Protein AF-A0A0D2XZH4-F1 (afdb_monomer_lite)

InterPro domains:
  IPR006722 Trafficking protein particle complex subunit 2 [PF04628] (7-79)
  IPR006722 Trafficking protein particle complex subunit 2 [PTHR12403] (1-77)
  IPR011012 Longin-like domain superfamily [SSF64356] (2-79)

Foldseek 3Di:
DKKWKFWAWLVRHTPDIDMWDDCVPPNPRHHPDDPVVVVVVSVVSSVCVVQVVVVVVVDPDQWPQFSDDDPNKTKTKGKDFPDDDDDDDDDDDDPDRITIMIMITDDD

pLDDT: mean 73.1, std 14.01, range [39.59, 88.06]

Structure (mmCIF, N/CA/C/O backbone):
data_AF-A0A0D2XZH4-F1
#
_entry.id   AF-A0A0D2XZH4-F1
#
loop_
_atom_site.group_PDB
_atom_site.id
_atom_site.type_symbol
_atom_site.label_atom_id
_atom_site.label_alt_id
_atom_site.label_comp_id
_atom_site.label_asym_id
_atom_site.label_entity_id
_atom_site.label_seq_id
_atom_site.pdbx_PDB_ins_code
_atom_site.Cartn_x
_atom_site.Cartn_y
_atom_site.Cartn_z
_atom_site.occupancy
_atom_site.B_iso_or_equiv
_atom_site.auth_seq_id
_atom_site.auth_comp_id
_atom_site.auth_asym_id
_atom_site.auth_atom_id
_atom_site.pdbx_PDB_model_num
ATOM 1 N N . MET A 1 1 ? 3.668 5.471 -15.231 1.00 74.00 1 MET A N 1
ATOM 2 C CA . MET A 1 1 ? 3.853 5.506 -13.776 1.00 74.00 1 MET A CA 1
ATOM 3 C C . MET A 1 1 ? 3.421 4.155 -13.263 1.00 74.00 1 MET A C 1
ATOM 5 O O . MET A 1 1 ? 2.417 3.664 -13.760 1.00 74.00 1 MET A O 1
ATOM 9 N N . SER A 1 2 ? 4.156 3.564 -12.331 1.00 78.88 2 SER A N 1
ATOM 10 C CA . SER A 1 2 ? 3.800 2.274 -11.730 1.00 78.88 2 SER A CA 1
ATOM 11 C C . SER A 1 2 ? 3.170 2.501 -10.360 1.00 78.88 2 SER A C 1
ATOM 13 O O . SER A 1 2 ? 3.546 3.439 -9.662 1.00 78.88 2 SER A O 1
ATOM 15 N N . TYR A 1 3 ? 2.216 1.654 -10.000 1.00 82.19 3 TYR A N 1
ATOM 16 C CA . TYR A 1 3 ? 1.461 1.696 -8.758 1.00 82.19 3 TYR A CA 1
ATOM 17 C C . TYR A 1 3 ? 1.534 0.323 -8.113 1.00 82.19 3 TYR A C 1
ATOM 19 O O . TYR A 1 3 ? 1.415 -0.700 -8.788 1.00 82.19 3 TYR A O 1
ATOM 27 N N . TYR A 1 4 ? 1.719 0.333 -6.799 1.00 85.81 4 TYR A N 1
ATOM 28 C CA . TYR A 1 4 ? 1.633 -0.843 -5.954 1.00 85.81 4 TYR A CA 1
ATOM 29 C C . TYR A 1 4 ? 0.373 -0.739 -5.101 1.00 85.81 4 TYR A C 1
ATOM 31 O O . TYR A 1 4 ? 0.146 0.285 -4.448 1.00 85.81 4 TYR A O 1
ATOM 39 N N . PHE A 1 5 ? -0.458 -1.770 -5.147 1.00 86.56 5 PHE A N 1
ATOM 40 C CA . PHE A 1 5 ? -1.690 -1.866 -4.383 1.00 86.56 5 PHE A CA 1
ATOM 41 C C . PHE A 1 5 ? -1.655 -3.128 -3.545 1.00 86.56 5 PHE A C 1
ATOM 43 O O . PHE A 1 5 ? -1.494 -4.220 -4.086 1.00 86.56 5 PHE A O 1
ATOM 50 N N . ALA A 1 6 ? -1.841 -2.972 -2.239 1.00 87.69 6 ALA A N 1
ATOM 51 C CA . ALA A 1 6 ? -1.913 -4.092 -1.324 1.00 87.69 6 ALA A CA 1
ATOM 52 C C . ALA A 1 6 ? -3.121 -3.962 -0.394 1.00 87.69 6 ALA A C 1
ATOM 54 O O . ALA A 1 6 ? -3.408 -2.891 0.149 1.00 87.69 6 ALA A O 1
ATOM 55 N N . ILE A 1 7 ? -3.823 -5.075 -0.199 1.00 87.50 7 ILE A N 1
ATOM 56 C CA . ILE A 1 7 ? -4.824 -5.230 0.852 1.00 87.50 7 ILE A CA 1
ATOM 57 C C . ILE A 1 7 ? -4.156 -6.024 1.956 1.00 87.50 7 ILE A C 1
ATOM 59 O O . ILE A 1 7 ? -3.819 -7.190 1.765 1.00 87.50 7 ILE A O 1
ATOM 63 N N . VAL A 1 8 ? -3.989 -5.394 3.107 1.00 86.31 8 VAL A N 1
ATOM 64 C CA . VAL A 1 8 ? -3.428 -6.018 4.293 1.00 86.31 8 VAL A CA 1
ATOM 65 C C . VAL A 1 8 ? -4.567 -6.399 5.221 1.00 86.31 8 VAL A C 1
ATOM 67 O O . VAL A 1 8 ? -5.493 -5.629 5.503 1.00 86.31 8 VAL A O 1
ATOM 70 N N . GLY A 1 9 ? -4.521 -7.660 5.624 1.00 81.06 9 GLY A N 1
ATOM 71 C CA . GLY A 1 9 ? -5.413 -8.233 6.595 1.00 81.06 9 GLY A CA 1
ATOM 72 C C . GLY A 1 9 ? -5.092 -7.742 7.994 1.00 81.06 9 GLY A C 1
ATOM 73 O O . GLY A 1 9 ? -4.358 -6.797 8.238 1.00 81.06 9 GLY A O 1
ATOM 74 N N . THR A 1 10 ? -5.700 -8.420 8.942 1.00 77.19 10 THR A N 1
ATOM 75 C CA . THR A 1 10 ? -5.801 -7.936 10.321 1.00 77.19 10 THR A CA 1
ATOM 76 C C . THR A 1 10 ? -4.739 -8.529 11.241 1.00 77.19 10 THR A C 1
ATOM 78 O O . THR A 1 10 ? -4.788 -8.357 12.453 1.00 77.19 10 THR A O 1
ATOM 81 N N . GLN A 1 11 ? -3.860 -9.334 10.654 1.00 81.25 11 GLN A N 1
ATOM 82 C CA . GLN A 1 11 ? -2.688 -9.942 11.273 1.00 81.25 11 GLN A CA 1
ATOM 83 C C . GLN A 1 11 ? -1.438 -9.498 10.508 1.00 81.25 11 GLN A C 1
ATOM 85 O O . GLN A 1 11 ? -0.514 -10.288 10.342 1.00 81.25 11 GLN A O 1
ATOM 90 N N . ASP A 1 12 ? -1.492 -8.296 9.927 1.00 77.81 12 ASP A N 1
ATOM 91 C CA . ASP A 1 12 ? -0.427 -7.704 9.111 1.00 77.81 12 ASP A CA 1
ATOM 92 C C . ASP A 1 12 ? 0.011 -8.586 7.937 1.00 77.81 12 ASP A C 1
ATOM 94 O O . ASP A 1 12 ? 1.135 -8.523 7.443 1.00 77.81 12 ASP A O 1
ATOM 98 N N . ASN A 1 13 ? -0.912 -9.426 7.466 1.00 82.31 13 ASN A N 1
ATOM 99 C CA . ASN A 1 13 ? -0.690 -10.364 6.384 1.00 82.31 13 ASN A CA 1
ATOM 100 C C . ASN A 1 13 ? -1.265 -9.806 5.071 1.00 82.31 13 ASN A C 1
ATOM 102 O O . ASN A 1 13 ? -2.440 -9.426 5.040 1.00 82.31 13 ASN A O 1
ATOM 106 N N . PRO A 1 14 ? -0.499 -9.770 3.968 1.00 84.25 14 PRO A N 1
ATOM 107 C CA . PRO A 1 14 ? -1.033 -9.352 2.678 1.00 84.25 14 PRO A CA 1
ATOM 108 C C . PRO A 1 14 ? -2.095 -10.359 2.212 1.00 84.25 14 PRO A C 1
ATOM 110 O O . PRO A 1 14 ? -1.830 -11.550 2.060 1.00 84.25 14 PRO A O 1
ATOM 113 N N . LEU A 1 15 ? -3.324 -9.884 2.018 1.00 86.31 15 LEU A N 1
ATOM 114 C CA . LEU A 1 15 ? -4.445 -10.650 1.463 1.00 86.31 15 LEU A CA 1
ATOM 115 C C . LEU A 1 15 ? -4.489 -10.556 -0.063 1.00 86.31 15 LEU A C 1
ATOM 117 O O . LEU A 1 15 ? -4.988 -11.460 -0.729 1.00 86.31 15 LEU A O 1
ATOM 121 N N . PHE A 1 16 ? -4.011 -9.440 -0.610 1.00 88.06 16 PHE A N 1
ATOM 122 C CA . PHE A 1 16 ? -3.970 -9.187 -2.041 1.00 88.06 16 PHE A CA 1
ATOM 123 C C . PHE A 1 16 ? -2.853 -8.204 -2.358 1.00 88.06 16 PHE A C 1
ATOM 125 O O . PHE A 1 16 ? -2.697 -7.212 -1.651 1.00 88.06 16 PHE A O 1
ATOM 132 N N . GLU A 1 17 ? -2.126 -8.451 -3.440 1.00 87.75 17 GLU A N 1
ATOM 133 C CA . GLU A 1 17 ? -1.077 -7.573 -3.948 1.00 87.75 17 GLU A CA 1
ATOM 134 C C . GLU A 1 17 ? -1.240 -7.457 -5.463 1.00 87.75 17 GLU A C 1
ATOM 136 O O . GLU A 1 17 ? -1.476 -8.448 -6.159 1.00 87.75 17 GLU A O 1
ATOM 141 N N . HIS A 1 18 ? -1.151 -6.239 -5.985 1.00 86.06 18 HIS A N 1
ATOM 142 C CA . HIS A 1 18 ? -1.237 -5.994 -7.412 1.00 86.06 18 HIS A CA 1
ATOM 143 C C . HIS A 1 18 ? -0.385 -4.805 -7.834 1.00 86.06 18 HIS A C 1
ATOM 145 O O . HIS A 1 18 ? -0.358 -3.754 -7.192 1.00 86.06 18 HIS A O 1
ATOM 151 N N . GLU A 1 19 ? 0.282 -4.980 -8.965 1.00 86.12 19 GLU A N 1
ATOM 152 C CA . GLU A 1 19 ? 1.099 -3.966 -9.605 1.00 86.12 19 GLU A CA 1
ATOM 153 C C . GLU A 1 19 ? 0.429 -3.543 -10.906 1.00 86.12 19 GLU A C 1
ATOM 155 O O . GLU A 1 19 ? 0.133 -4.385 -11.751 1.00 86.12 19 GLU A O 1
ATOM 160 N N . PHE A 1 20 ? 0.236 -2.242 -11.105 1.00 83.81 20 PHE A N 1
ATOM 161 C CA . PHE A 1 20 ? -0.317 -1.729 -12.356 1.00 83.81 20 PHE A CA 1
ATOM 162 C C . PHE A 1 20 ? 0.377 -0.447 -12.801 1.00 83.81 20 PHE A C 1
ATOM 164 O O . PHE A 1 20 ? 0.869 0.343 -11.998 1.00 83.81 20 PHE A O 1
ATOM 171 N N . GLY A 1 21 ? 0.447 -0.256 -14.113 1.00 80.12 21 GLY A N 1
ATOM 172 C CA . GLY A 1 21 ? 0.995 0.938 -14.740 1.00 80.12 21 GLY A CA 1
ATOM 173 C C . GLY A 1 21 ? -0.085 1.953 -15.106 1.00 80.12 21 GLY A C 1
ATOM 174 O O . GLY A 1 21 ? -1.279 1.663 -15.105 1.00 80.12 21 GLY A O 1
ATOM 175 N N . THR A 1 22 ? 0.334 3.154 -15.493 1.00 73.12 22 THR A N 1
ATOM 176 C CA . THR A 1 22 ? -0.537 4.141 -16.142 1.00 73.12 22 THR A CA 1
ATOM 177 C C . THR A 1 22 ? -0.288 4.180 -17.628 1.00 73.12 22 THR A C 1
ATOM 179 O O . THR A 1 22 ? 0.850 4.102 -18.087 1.00 73.12 22 THR A O 1
ATOM 182 N N . SER A 1 23 ? -1.351 4.466 -18.374 1.00 66.56 23 SER A N 1
ATOM 183 C CA . SER A 1 23 ? -1.296 4.763 -19.806 1.00 66.56 23 SER A CA 1
ATOM 184 C C . SER A 1 23 ? -0.331 5.903 -20.160 1.00 66.56 23 SER A C 1
ATOM 186 O O . SER A 1 23 ? 0.174 5.949 -21.276 1.00 66.56 23 SER A O 1
ATOM 188 N N . LYS A 1 24 ? -0.002 6.787 -19.205 1.00 64.75 24 LYS A N 1
ATOM 189 C CA . LYS A 1 24 ? 0.971 7.877 -19.390 1.00 64.75 24 LYS A CA 1
ATOM 190 C C . LYS A 1 24 ? 2.415 7.397 -19.597 1.00 64.75 24 LYS A C 1
ATOM 192 O O . LYS A 1 24 ? 3.233 8.177 -20.065 1.00 64.75 24 LYS A O 1
ATOM 197 N N . GLN A 1 25 ? 2.753 6.155 -19.243 1.00 58.81 25 GLN A N 1
ATOM 198 C CA . GLN A 1 25 ? 4.096 5.593 -19.428 1.00 58.81 25 GLN A CA 1
ATOM 199 C C . GLN A 1 25 ? 3.968 4.239 -20.127 1.00 58.81 25 GLN A C 1
ATOM 201 O O . GLN A 1 25 ? 3.756 3.227 -19.475 1.00 58.81 25 GLN A O 1
ATOM 206 N N . GLY A 1 26 ? 4.059 4.242 -21.458 1.00 58.44 26 GLY A N 1
ATOM 207 C CA . GLY A 1 26 ? 4.046 3.025 -22.279 1.00 58.44 26 GLY A CA 1
ATOM 208 C C . GLY A 1 26 ? 2.689 2.631 -22.869 1.00 58.44 26 GLY A C 1
ATOM 209 O O . GLY A 1 26 ? 2.669 1.862 -23.821 1.00 58.44 26 GLY A O 1
ATOM 210 N N . GLY A 1 27 ? 1.569 3.179 -22.379 1.00 64.31 27 GLY A N 1
ATOM 211 C CA . GLY A 1 27 ? 0.231 2.942 -22.952 1.00 64.31 27 GLY A CA 1
ATOM 212 C C . GLY A 1 27 ? -0.335 1.526 -22.755 1.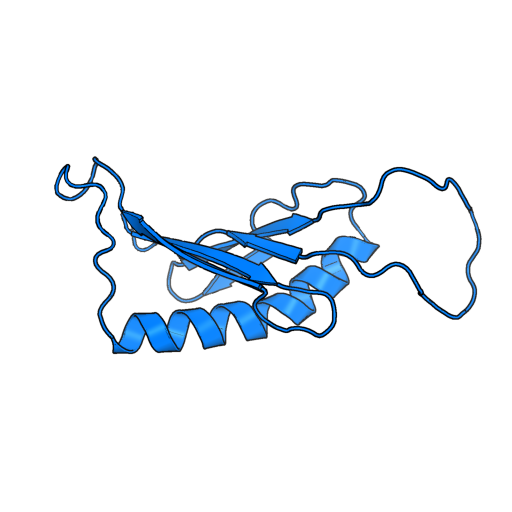00 64.31 27 GLY A C 1
ATOM 213 O O . GLY A 1 27 ? -1.480 1.281 -23.117 1.00 64.31 27 GLY A O 1
ATOM 214 N N . ASP A 1 28 ? 0.438 0.621 -22.154 1.00 72.62 28 ASP A N 1
ATOM 215 C CA . ASP A 1 28 ? 0.161 -0.810 -21.978 1.00 72.62 28 ASP A CA 1
ATOM 216 C C . ASP A 1 28 ? -0.458 -1.149 -20.608 1.00 72.62 28 ASP A C 1
ATOM 218 O O . ASP A 1 28 ? -0.906 -2.273 -20.389 1.00 72.62 28 ASP A O 1
ATOM 222 N N . GLY A 1 29 ? -0.489 -0.187 -19.676 1.00 72.38 29 GLY A N 1
ATOM 223 C CA . GLY A 1 29 ? -1.005 -0.385 -18.316 1.00 72.38 29 GLY A CA 1
ATOM 224 C C . GLY A 1 29 ? -0.147 -1.328 -17.467 1.00 72.38 29 GLY A C 1
ATOM 225 O O . GLY A 1 29 ? -0.554 -1.709 -16.371 1.00 72.38 29 GLY A O 1
ATOM 226 N N . GLN A 1 30 ? 1.043 -1.694 -17.947 1.00 77.44 30 GLN A N 1
ATOM 227 C CA . GLN A 1 30 ? 1.938 -2.618 -17.263 1.00 77.44 30 GLN A CA 1
ATOM 228 C C . GLN A 1 30 ? 2.815 -1.887 -16.251 1.00 77.44 30 GLN A C 1
ATOM 230 O O . GLN A 1 30 ? 3.338 -0.797 -16.500 1.00 77.44 30 GLN A O 1
ATOM 235 N N . SER A 1 31 ? 2.994 -2.512 -15.091 1.00 77.12 31 SER A N 1
ATOM 236 C CA . SER A 1 31 ? 3.939 -2.031 -14.094 1.00 77.12 31 SER A CA 1
ATOM 237 C C . SER A 1 31 ? 5.375 -2.233 -14.576 1.00 77.12 31 SER A C 1
ATOM 239 O O . SER A 1 31 ? 5.747 -3.298 -15.064 1.00 77.12 31 SER A O 1
ATOM 241 N N . ARG A 1 32 ? 6.202 -1.201 -14.410 1.00 77.69 32 ARG A N 1
ATOM 242 C CA . ARG A 1 32 ? 7.632 -1.199 -14.757 1.00 77.69 32 ARG A CA 1
ATOM 243 C C . ARG A 1 32 ? 8.495 -1.155 -13.491 1.00 77.69 32 ARG A C 1
ATOM 245 O O . ARG A 1 32 ? 9.367 -0.297 -13.366 1.00 77.69 32 ARG A O 1
ATOM 252 N N . PHE A 1 33 ? 8.209 -2.013 -12.511 1.00 77.94 33 PHE A N 1
ATOM 253 C CA . PHE A 1 33 ? 9.086 -2.196 -11.348 1.00 77.94 33 PHE A CA 1
ATOM 254 C C . PHE A 1 33 ? 10.222 -3.172 -11.686 1.00 77.94 33 PHE A C 1
ATOM 256 O O . PHE A 1 33 ? 9.989 -4.206 -12.307 1.00 77.94 33 PHE A O 1
ATOM 263 N N . SER A 1 34 ? 11.455 -2.845 -11.285 1.00 81.44 34 SER A N 1
ATOM 264 C CA . SER A 1 34 ? 12.544 -3.829 -11.259 1.00 81.44 34 SER A CA 1
ATOM 265 C C . SER A 1 34 ? 12.365 -4.765 -10.063 1.00 81.44 34 SER A C 1
ATOM 267 O O . SER A 1 34 ? 11.757 -4.372 -9.067 1.00 81.44 34 SER A O 1
ATOM 269 N N . ASP A 1 35 ? 12.932 -5.971 -10.112 1.00 81.62 35 ASP A N 1
ATOM 270 C CA . ASP A 1 35 ? 12.755 -6.958 -9.034 1.00 81.62 35 ASP A CA 1
ATOM 271 C C . ASP A 1 35 ? 13.226 -6.442 -7.665 1.00 81.62 35 ASP A C 1
ATOM 273 O O . ASP A 1 35 ? 12.558 -6.646 -6.655 1.00 81.62 35 ASP A O 1
ATOM 277 N N . GLN A 1 36 ? 14.306 -5.655 -7.626 1.00 82.50 36 GLN A N 1
ATOM 278 C CA . GLN A 1 36 ? 14.751 -4.985 -6.397 1.00 82.50 36 GLN A CA 1
ATOM 279 C C . GLN A 1 36 ? 13.688 -4.039 -5.819 1.00 82.50 36 GLN A C 1
ATOM 281 O O . GLN A 1 36 ? 13.501 -3.981 -4.606 1.00 82.50 36 GLN A O 1
ATOM 286 N N . VAL A 1 37 ? 12.978 -3.301 -6.679 1.00 81.56 37 VAL A N 1
ATOM 287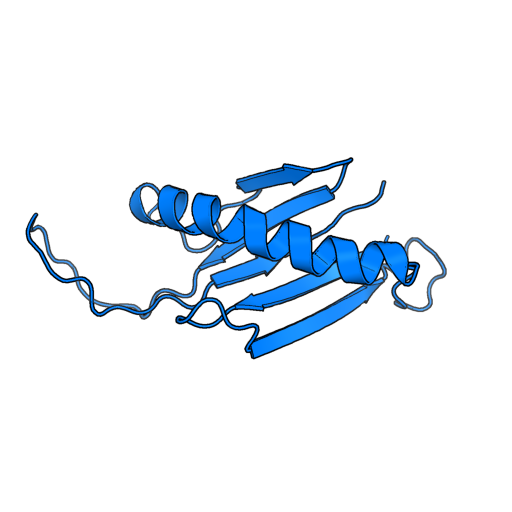 C CA . VAL A 1 37 ? 11.923 -2.374 -6.250 1.00 81.56 37 VAL A CA 1
ATOM 288 C C . VAL A 1 37 ? 10.686 -3.135 -5.783 1.00 81.56 37 VAL A C 1
ATOM 290 O O . VAL A 1 37 ? 10.044 -2.693 -4.839 1.00 81.56 37 VAL A O 1
ATOM 293 N N . ARG A 1 38 ? 10.375 -4.299 -6.367 1.00 82.50 38 ARG A N 1
ATOM 294 C CA . ARG A 1 38 ? 9.269 -5.146 -5.892 1.00 82.50 38 ARG A CA 1
ATOM 295 C C . ARG A 1 38 ? 9.472 -5.604 -4.452 1.00 82.50 38 ARG A C 1
ATOM 297 O O . ARG A 1 38 ? 8.577 -5.448 -3.629 1.00 82.50 38 ARG A O 1
ATOM 304 N N . HIS A 1 39 ? 10.670 -6.087 -4.125 1.00 85.06 39 HIS A N 1
ATOM 305 C CA . HIS A 1 39 ? 11.011 -6.452 -2.746 1.00 85.06 39 HIS A CA 1
ATOM 306 C C . HIS A 1 39 ? 10.991 -5.240 -1.810 1.00 85.06 39 HIS A C 1
ATOM 308 O O . HIS A 1 39 ? 10.522 -5.328 -0.677 1.00 85.06 39 HIS A O 1
ATOM 314 N N . LEU A 1 40 ? 11.447 -4.084 -2.299 1.00 86.38 40 LEU A N 1
ATOM 315 C CA . LEU A 1 40 ? 11.408 -2.845 -1.532 1.00 86.38 40 LEU A CA 1
ATOM 316 C C . LEU A 1 40 ? 9.969 -2.385 -1.249 1.00 86.38 40 LEU A C 1
ATOM 318 O O . LEU A 1 40 ? 9.705 -1.889 -0.161 1.00 86.38 40 LEU A O 1
ATOM 322 N N . ASN A 1 41 ? 9.030 -2.576 -2.181 1.00 84.19 41 ASN A N 1
ATOM 323 C CA . ASN A 1 41 ? 7.625 -2.205 -1.992 1.00 84.19 41 ASN A CA 1
ATOM 324 C C . ASN A 1 41 ? 6.991 -2.946 -0.809 1.00 84.19 41 ASN A C 1
ATOM 326 O O . ASN A 1 41 ? 6.253 -2.329 -0.048 1.00 84.19 41 ASN A O 1
ATOM 330 N N . GLN A 1 42 ? 7.310 -4.230 -0.618 1.00 85.00 42 GLN A N 1
ATOM 331 C CA . GLN A 1 42 ? 6.847 -5.000 0.543 1.00 85.00 42 GLN A CA 1
ATOM 332 C C . GLN A 1 42 ? 7.430 -4.460 1.852 1.00 85.00 42 GLN A C 1
ATOM 334 O O . GLN A 1 42 ? 6.717 -4.351 2.846 1.00 85.00 42 GLN A O 1
ATOM 339 N N . PHE A 1 43 ? 8.706 -4.066 1.844 1.00 87.19 43 PHE A N 1
ATOM 340 C CA . PHE A 1 43 ? 9.342 -3.456 3.010 1.00 87.19 43 PHE A CA 1
ATOM 341 C C . PHE A 1 43 ? 8.713 -2.102 3.361 1.00 87.19 43 PHE A C 1
ATOM 343 O O . PHE A 1 43 ? 8.360 -1.874 4.515 1.00 87.19 43 PHE A O 1
ATOM 350 N N . ILE A 1 44 ? 8.518 -1.235 2.360 1.00 86.81 44 ILE A N 1
ATOM 351 C CA . ILE A 1 44 ? 7.862 0.068 2.530 1.00 86.81 44 ILE A CA 1
ATOM 352 C C . ILE A 1 44 ? 6.445 -0.134 3.068 1.00 86.81 44 ILE A C 1
ATOM 354 O O . ILE A 1 44 ? 6.084 0.477 4.069 1.00 86.81 44 ILE A O 1
ATOM 358 N N . LEU A 1 45 ? 5.670 -1.030 2.444 1.00 85.44 45 LEU A N 1
ATOM 359 C CA . LEU A 1 45 ? 4.317 -1.373 2.873 1.00 85.44 45 LEU A CA 1
ATOM 360 C C . LEU A 1 45 ? 4.297 -1.743 4.355 1.00 85.44 45 LEU A C 1
ATOM 362 O O . LEU A 1 45 ? 3.526 -1.158 5.108 1.00 85.44 45 LEU A O 1
ATOM 366 N N . HIS A 1 46 ? 5.151 -2.685 4.753 1.00 85.75 46 HIS A N 1
ATOM 367 C CA . HIS A 1 46 ? 5.219 -3.170 6.123 1.00 85.75 46 HIS A CA 1
ATOM 368 C C . HIS A 1 46 ? 5.604 -2.054 7.102 1.00 85.75 46 HIS A C 1
ATOM 370 O O . HIS A 1 46 ? 4.933 -1.887 8.111 1.00 85.75 46 HIS A O 1
ATOM 376 N N . SER A 1 47 ? 6.601 -1.225 6.769 1.00 87.69 47 SER A N 1
ATOM 377 C CA . SER A 1 47 ? 6.995 -0.094 7.621 1.00 87.69 47 SER A CA 1
ATOM 378 C C . SER A 1 47 ? 5.909 0.975 7.770 1.00 87.69 47 SER A C 1
ATOM 380 O O . SER A 1 47 ? 5.823 1.630 8.804 1.00 87.69 47 SER A O 1
ATOM 382 N N . SER A 1 48 ? 5.058 1.155 6.756 1.00 85.62 48 SER A N 1
ATOM 383 C CA . SER A 1 48 ? 3.977 2.140 6.805 1.00 85.62 48 SER A CA 1
ATOM 384 C C . SER A 1 48 ? 2.718 1.624 7.520 1.00 85.62 48 SER A C 1
ATOM 386 O O . SER A 1 48 ? 1.809 2.422 7.763 1.00 85.62 48 SER A O 1
ATOM 388 N N . LEU A 1 49 ? 2.627 0.328 7.865 1.00 84.62 49 LEU A N 1
ATOM 389 C CA . LEU A 1 49 ? 1.479 -0.227 8.599 1.00 84.62 49 LEU A CA 1
ATOM 390 C C . LEU A 1 49 ? 1.367 0.347 10.011 1.00 84.62 49 LEU A C 1
ATOM 392 O O . LEU A 1 49 ? 0.266 0.721 10.411 1.00 84.62 49 LEU A O 1
ATOM 396 N N . ASP A 1 50 ? 2.490 0.511 10.707 1.00 83.88 50 ASP A N 1
ATOM 397 C CA . ASP A 1 50 ? 2.520 1.085 12.057 1.00 83.88 50 ASP A CA 1
ATOM 398 C C . ASP A 1 50 ? 1.936 2.510 12.065 1.00 83.88 50 ASP A C 1
ATOM 400 O O . ASP A 1 50 ? 1.077 2.863 12.876 1.00 83.88 50 ASP A O 1
ATOM 404 N N . ILE A 1 51 ? 2.330 3.325 11.079 1.00 84.25 51 ILE A N 1
ATOM 405 C CA . ILE A 1 51 ? 1.820 4.693 10.904 1.00 84.25 51 ILE A CA 1
ATOM 406 C C . ILE A 1 51 ? 0.332 4.667 10.529 1.00 84.25 51 ILE A C 1
ATOM 408 O O . ILE A 1 51 ? -0.459 5.472 11.027 1.00 84.25 51 ILE A O 1
ATOM 412 N N . ALA A 1 52 ? -0.082 3.744 9.654 1.00 81.31 52 ALA A N 1
ATOM 413 C CA . ALA A 1 52 ? -1.486 3.581 9.290 1.00 81.31 52 ALA A CA 1
ATOM 414 C C . ALA A 1 52 ? -2.349 3.236 10.513 1.00 81.31 52 ALA A C 1
ATOM 416 O O . ALA A 1 52 ? -3.464 3.759 10.624 1.00 81.31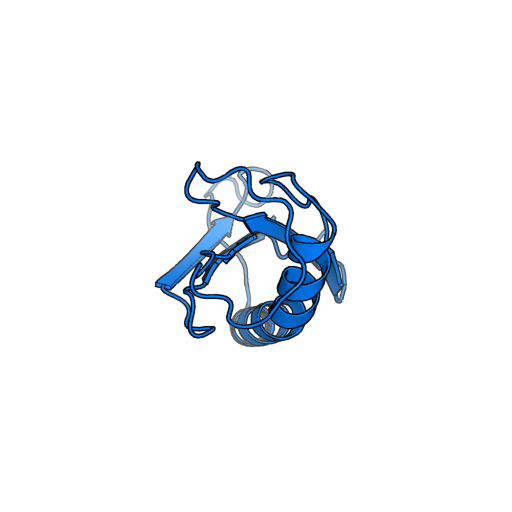 52 ALA A O 1
ATOM 417 N N . GLU A 1 53 ? -1.833 2.402 11.424 1.00 79.31 53 GLU A N 1
ATOM 418 C CA . GLU A 1 53 ? -2.479 2.042 12.683 1.00 79.31 53 GLU A CA 1
ATOM 419 C C . GLU A 1 53 ? -2.601 3.239 13.639 1.00 79.31 53 GLU A C 1
ATOM 421 O O . GLU A 1 53 ? -3.648 3.430 14.254 1.00 79.31 53 GLU A O 1
ATOM 426 N N . GLU A 1 54 ? -1.597 4.101 13.740 1.00 81.69 54 GLU A N 1
ATOM 427 C CA . GLU A 1 54 ? -1.695 5.291 14.588 1.00 81.69 54 GLU A CA 1
ATOM 428 C C . GLU A 1 54 ? -2.705 6.308 14.024 1.00 81.69 54 GLU A C 1
ATOM 430 O O . GLU A 1 54 ? -3.617 6.784 14.714 1.00 81.69 54 GLU A O 1
ATOM 435 N N . VAL A 1 55 ? -2.602 6.604 12.724 1.00 80.56 55 VAL A N 1
ATOM 436 C CA . VAL A 1 55 ? -3.435 7.616 12.059 1.00 80.56 55 VAL A CA 1
ATOM 437 C C . VAL A 1 55 ? -4.908 7.205 12.046 1.00 80.56 55 VAL A C 1
ATOM 439 O O . VAL A 1 55 ? -5.789 8.064 12.174 1.00 80.56 55 VAL A O 1
ATOM 442 N N . GLN A 1 56 ? -5.206 5.906 11.946 1.00 76.19 56 GLN A N 1
ATOM 443 C CA . GLN A 1 56 ? -6.583 5.416 11.987 1.00 76.19 56 GLN A CA 1
ATOM 444 C C . GLN A 1 56 ? -7.265 5.659 13.346 1.00 76.19 56 GLN A C 1
ATOM 446 O O . GLN A 1 56 ? -8.490 5.772 13.402 1.00 76.19 56 GLN A O 1
ATOM 451 N N . TRP A 1 57 ? -6.536 5.766 14.454 1.00 75.62 57 TRP A N 1
ATOM 452 C CA . TRP A 1 57 ? -7.169 6.082 15.739 1.00 75.62 57 TRP A CA 1
ATOM 453 C C . TRP A 1 57 ? -7.560 7.558 15.830 1.00 75.62 57 TRP A C 1
ATOM 455 O O . TRP A 1 57 ? -8.579 7.891 16.431 1.00 75.62 57 TRP A O 1
ATOM 465 N N . SER A 1 58 ? -6.807 8.426 15.155 1.00 76.56 58 SER A N 1
ATOM 466 C CA . SER A 1 58 ? -7.026 9.875 15.136 1.00 76.56 58 SER A CA 1
ATOM 467 C C . SER A 1 58 ? -8.060 10.320 14.086 1.00 76.56 58 SER A C 1
ATOM 469 O O . SER A 1 58 ? -8.842 11.244 14.314 1.00 76.56 58 SER A O 1
ATOM 471 N N . HIS A 1 59 ? -8.126 9.637 12.936 1.00 70.81 59 HIS A N 1
ATOM 472 C CA . HIS A 1 59 ? -8.965 10.042 11.804 1.00 70.81 59 HIS A CA 1
ATOM 473 C C . HIS A 1 59 ? -10.192 9.140 11.609 1.00 70.81 59 HIS A C 1
ATOM 475 O O . HIS A 1 59 ? -10.091 7.945 11.331 1.00 70.81 59 HIS A O 1
ATOM 481 N N . GLY A 1 60 ? -11.386 9.742 11.653 1.00 69.88 60 GLY A N 1
ATOM 482 C CA . GLY A 1 60 ? -12.663 9.050 11.415 1.00 69.88 60 GLY A CA 1
ATOM 483 C C . GLY A 1 60 ? -13.004 8.776 9.942 1.00 69.88 60 GLY A C 1
ATOM 484 O O . GLY A 1 60 ? -14.018 8.137 9.666 1.00 69.88 60 GLY A O 1
ATOM 485 N N . GLN A 1 61 ? -12.191 9.261 9.000 1.00 77.81 61 GLN A N 1
ATOM 486 C CA . GLN A 1 61 ? -12.414 9.097 7.561 1.00 77.81 61 GLN A CA 1
ATOM 487 C C . GLN A 1 61 ? -11.907 7.736 7.065 1.00 77.81 61 GLN A C 1
ATOM 489 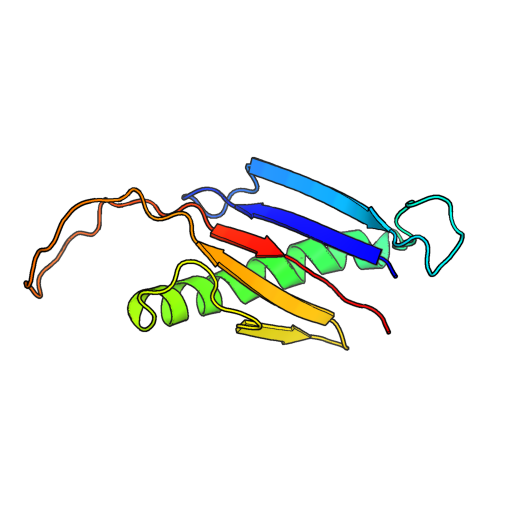O O . GLN A 1 61 ? -10.943 7.188 7.598 1.00 77.81 61 GLN A O 1
ATOM 494 N N . MET A 1 62 ? -12.546 7.193 6.023 1.00 79.06 62 MET A N 1
ATOM 495 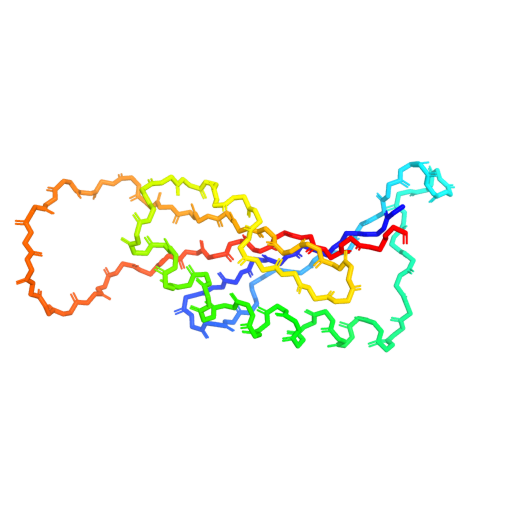C CA . MET A 1 62 ? -12.096 5.945 5.385 1.00 79.06 62 MET A CA 1
ATOM 496 C C . MET A 1 62 ? -10.833 6.154 4.548 1.00 79.06 62 MET A C 1
ATOM 498 O O . MET A 1 62 ? -9.958 5.300 4.528 1.00 79.06 62 MET A O 1
ATOM 502 N N . TYR A 1 63 ? -10.718 7.296 3.874 1.00 82.25 63 TYR A N 1
ATOM 503 C CA . TYR A 1 63 ? -9.539 7.638 3.091 1.00 82.25 63 TYR A CA 1
ATOM 504 C C . TYR A 1 63 ? -8.618 8.555 3.898 1.00 82.25 63 TYR A C 1
ATOM 506 O O . TYR A 1 63 ? -8.989 9.687 4.212 1.00 82.25 63 TYR A O 1
ATOM 514 N N . LEU A 1 64 ? -7.418 8.069 4.212 1.00 76.56 64 LEU A N 1
ATOM 515 C CA . LEU A 1 64 ? -6.423 8.760 5.038 1.00 76.56 64 LEU A CA 1
ATOM 516 C C . LEU A 1 64 ? -5.425 9.585 4.211 1.00 76.56 64 LEU A C 1
ATOM 518 O O . LEU A 1 64 ? -4.483 10.142 4.763 1.00 76.56 64 LEU A O 1
ATOM 522 N N . LYS A 1 65 ? -5.656 9.721 2.895 1.00 83.94 65 LYS A N 1
ATOM 523 C CA . LYS A 1 65 ? -4.746 10.405 1.957 1.00 83.94 65 LYS A CA 1
ATOM 524 C C . LYS A 1 65 ? -3.325 9.847 2.098 1.00 83.94 65 LYS A C 1
ATOM 526 O O . LYS A 1 65 ? -3.181 8.647 2.294 1.00 83.94 65 LYS A O 1
ATOM 531 N N . CYS A 1 66 ? -2.306 10.689 1.927 1.00 84.62 66 CYS A N 1
ATOM 532 C CA . CYS A 1 66 ? -0.905 10.324 2.082 1.00 84.62 66 CYS A CA 1
ATOM 533 C C . CYS A 1 66 ? -0.559 10.262 3.571 1.00 84.62 66 CYS A C 1
ATOM 535 O O . CYS A 1 66 ? -0.608 11.292 4.242 1.00 84.62 66 CYS A O 1
ATOM 537 N N . ILE A 1 67 ? -0.217 9.072 4.053 1.00 84.75 67 ILE A N 1
ATOM 538 C CA . ILE A 1 67 ? 0.185 8.832 5.442 1.00 84.75 67 ILE A CA 1
ATOM 539 C C . ILE A 1 67 ? 1.705 8.849 5.608 1.00 84.75 67 ILE A C 1
ATOM 541 O O . ILE A 1 67 ? 2.190 9.192 6.678 1.00 84.75 67 ILE A O 1
ATOM 545 N N . ASP A 1 68 ? 2.447 8.515 4.549 1.00 83.25 68 ASP A N 1
ATOM 546 C CA . ASP A 1 68 ? 3.901 8.384 4.593 1.00 83.25 68 ASP A CA 1
ATOM 547 C C . ASP A 1 68 ? 4.523 8.653 3.207 1.00 83.25 68 ASP A C 1
ATOM 549 O O . ASP A 1 68 ? 3.836 8.616 2.178 1.00 83.25 68 ASP A O 1
ATOM 553 N N . LYS A 1 69 ? 5.820 8.973 3.170 1.00 84.75 69 LYS A N 1
ATOM 554 C CA . LYS A 1 69 ? 6.586 9.233 1.949 1.00 84.75 69 LYS A CA 1
ATOM 555 C C . LYS A 1 69 ? 7.995 8.649 2.043 1.00 84.75 69 LYS A C 1
ATOM 557 O O . LYS A 1 69 ? 8.815 9.120 2.825 1.00 84.75 69 LYS A O 1
ATOM 562 N N . PHE A 1 70 ? 8.337 7.751 1.120 1.00 82.12 70 PHE A N 1
ATOM 563 C CA . PHE A 1 70 ? 9.657 7.116 1.060 1.00 82.12 70 PHE A CA 1
ATOM 564 C C . PHE A 1 70 ? 10.267 7.173 -0.345 1.00 82.12 70 PHE A C 1
ATOM 566 O O . PHE A 1 70 ? 9.690 6.648 -1.287 1.00 82.12 70 PHE A O 1
ATOM 573 N N . PHE A 1 71 ? 11.446 7.786 -0.520 1.00 76.44 71 PHE A N 1
ATOM 574 C CA . PHE A 1 71 ? 12.163 7.856 -1.815 1.00 76.44 71 PHE A CA 1
ATOM 575 C C . PHE A 1 71 ? 11.267 8.209 -3.021 1.00 76.44 71 PHE A C 1
ATOM 577 O O . PHE A 1 71 ? 11.286 7.551 -4.059 1.00 76.44 71 PHE A O 1
ATOM 584 N N . ASN A 1 72 ? 10.488 9.284 -2.870 1.00 75.06 72 ASN A N 1
ATOM 585 C CA . ASN A 1 72 ? 9.509 9.785 -3.845 1.00 75.06 72 ASN A CA 1
ATOM 586 C C . ASN A 1 72 ? 8.200 8.983 -3.948 1.00 75.06 72 ASN A C 1
ATOM 588 O O . ASN A 1 72 ? 7.252 9.476 -4.548 1.00 75.06 72 ASN A O 1
ATOM 592 N N . ASN A 1 73 ? 8.106 7.831 -3.288 1.00 77.50 73 ASN A N 1
ATOM 593 C CA . ASN A 1 73 ? 6.885 7.050 -3.194 1.00 77.50 73 ASN A CA 1
ATOM 594 C C . ASN A 1 73 ? 5.951 7.649 -2.148 1.00 77.50 73 ASN A C 1
ATOM 596 O O . ASN A 1 73 ? 6.347 7.841 -1.001 1.00 77.50 73 ASN A O 1
ATOM 600 N N . TYR A 1 74 ? 4.720 7.949 -2.549 1.00 83.12 74 TYR A N 1
ATOM 601 C CA . TYR A 1 74 ? 3.675 8.445 -1.657 1.00 83.12 74 TYR A CA 1
ATOM 602 C C . TYR A 1 74 ? 2.781 7.297 -1.234 1.00 83.12 74 TYR A C 1
ATOM 604 O O . TYR A 1 74 ? 2.079 6.753 -2.083 1.00 83.12 74 TYR A O 1
ATOM 612 N N . ILE A 1 75 ? 2.772 6.989 0.056 1.00 85.12 75 ILE A N 1
ATOM 613 C CA . ILE A 1 75 ? 1.974 5.916 0.621 1.00 85.12 75 ILE A CA 1
ATOM 614 C C . ILE A 1 75 ? 0.646 6.507 1.059 1.00 85.12 75 ILE A C 1
ATOM 616 O O . ILE A 1 75 ? 0.585 7.358 1.950 1.00 85.12 75 ILE A O 1
ATOM 620 N N . SER A 1 76 ? -0.429 6.059 0.424 1.00 85.38 76 SER A N 1
ATOM 621 C CA . SER A 1 76 ? -1.785 6.404 0.819 1.00 85.38 76 SER A CA 1
ATOM 622 C C . SER A 1 76 ? -2.508 5.228 1.444 1.00 85.38 76 SER A C 1
ATOM 624 O O . SER A 1 76 ? -2.252 4.078 1.103 1.00 85.38 76 SER A O 1
ATOM 626 N N . CYS A 1 77 ? -3.410 5.510 2.375 1.00 84.69 77 CYS A N 1
ATOM 627 C CA . CYS A 1 77 ? -4.123 4.468 3.098 1.00 84.69 77 CYS A CA 1
ATOM 628 C C . CYS A 1 77 ? -5.635 4.650 2.982 1.00 84.69 77 CYS A C 1
ATOM 630 O O . CYS A 1 77 ? -6.178 5.753 3.101 1.00 84.69 77 CYS A O 1
ATOM 632 N N . PHE A 1 78 ? -6.318 3.539 2.743 1.00 84.69 78 PHE A N 1
ATOM 633 C CA . PHE A 1 78 ? -7.756 3.414 2.789 1.00 84.69 78 PHE A CA 1
ATOM 634 C C . PHE A 1 78 ? -8.123 2.343 3.810 1.00 84.69 78 PHE A C 1
ATOM 636 O O . PHE A 1 78 ? -7.693 1.195 3.729 1.00 84.69 78 PHE A O 1
ATOM 643 N N . ARG A 1 79 ? -8.943 2.718 4.780 1.00 77.06 79 ARG A N 1
ATOM 644 C CA . ARG A 1 79 ? -9.374 1.839 5.855 1.00 77.06 79 ARG A CA 1
ATOM 645 C C . ARG A 1 79 ? -10.808 1.408 5.612 1.00 77.06 79 ARG A C 1
ATOM 647 O O . ARG A 1 79 ? -11.712 2.240 5.508 1.00 77.06 79 ARG A O 1
ATOM 654 N N . HIS A 1 80 ? -11.033 0.101 5.584 1.00 69.19 80 HIS A N 1
ATOM 655 C CA . HIS A 1 80 ? -12.380 -0.442 5.537 1.00 69.19 80 HIS A CA 1
ATOM 656 C C . HIS A 1 80 ? -12.927 -0.549 6.963 1.00 69.19 80 HIS A C 1
ATOM 658 O O . HIS A 1 80 ? -12.593 -1.475 7.701 1.00 69.19 80 HIS A O 1
ATOM 664 N N . ARG A 1 81 ? -13.756 0.418 7.373 1.00 63.28 81 ARG A N 1
ATOM 665 C CA . ARG A 1 81 ? -14.532 0.297 8.613 1.00 63.28 81 ARG A CA 1
ATOM 666 C C . ARG A 1 81 ? -15.809 -0.480 8.324 1.00 63.28 81 ARG A C 1
ATOM 668 O O . ARG A 1 81 ? -16.598 -0.067 7.476 1.00 63.28 81 ARG A O 1
ATOM 675 N N . ARG A 1 82 ? -16.069 -1.548 9.083 1.00 53.41 82 ARG A N 1
ATOM 676 C CA . ARG A 1 82 ? -17.420 -2.110 9.147 1.00 53.41 82 ARG A CA 1
ATOM 677 C C . ARG A 1 82 ? -18.312 -1.067 9.823 1.00 53.41 82 ARG A C 1
ATOM 679 O O . ARG A 1 82 ? -18.076 -0.661 10.958 1.00 53.41 82 ARG A O 1
ATOM 686 N N . GLN A 1 83 ? -19.290 -0.548 9.093 1.00 43.03 83 GLN A N 1
ATOM 687 C CA . GLN A 1 83 ? -20.160 0.509 9.589 1.00 43.03 83 GLN A CA 1
ATOM 688 C C . GLN A 1 83 ? -21.107 -0.056 10.658 1.00 43.03 83 GLN A C 1
ATOM 690 O O . GLN A 1 83 ? -22.109 -0.677 10.316 1.00 43.03 83 GLN A O 1
ATOM 695 N N . ARG A 1 84 ? -20.758 0.148 11.936 1.00 43.53 84 ARG A N 1
ATOM 696 C CA . ARG A 1 84 ? -21.614 0.481 13.100 1.00 43.53 84 ARG A CA 1
ATOM 697 C C . ARG A 1 84 ? -20.923 0.023 14.389 1.00 43.53 84 ARG A C 1
ATOM 699 O O . ARG A 1 84 ? -20.966 -1.155 14.696 1.00 43.53 84 ARG A O 1
ATOM 706 N N . GLN A 1 85 ? -20.447 0.966 15.196 1.00 39.59 85 GLN A N 1
ATOM 707 C CA . GLN A 1 85 ? -21.151 1.315 16.429 1.00 39.59 85 GLN A CA 1
ATOM 708 C C . GLN A 1 85 ? -20.654 2.676 16.915 1.00 39.59 85 GLN A C 1
ATOM 710 O O . GLN A 1 85 ? -19.461 2.939 17.016 1.00 39.59 85 GLN A O 1
ATOM 715 N N . ILE A 1 86 ? -21.608 3.565 17.162 1.00 50.69 86 ILE A N 1
ATOM 716 C CA . ILE A 1 86 ? -21.410 4.744 17.992 1.00 50.69 86 ILE A CA 1
ATOM 717 C C . ILE A 1 86 ? -21.195 4.189 19.404 1.00 50.69 86 ILE A C 1
ATOM 719 O O . ILE A 1 86 ? -22.142 3.663 19.986 1.00 50.69 86 ILE A O 1
ATOM 723 N N . SER A 1 87 ? -19.988 4.260 19.954 1.00 40.12 87 SER A N 1
ATOM 724 C CA . SER A 1 87 ? -19.815 4.163 21.404 1.00 40.12 87 SER A CA 1
ATOM 725 C C . SER A 1 87 ? -18.754 5.156 21.891 1.00 40.12 87 SER A C 1
ATOM 727 O O . SER A 1 87 ? -17.651 5.212 21.345 1.00 40.12 87 SER A O 1
ATOM 729 N N . PRO A 1 88 ? -19.087 5.976 22.903 1.00 54.59 88 PRO A N 1
ATOM 730 C CA . PRO A 1 88 ? -18.130 6.778 23.639 1.00 54.59 88 PRO A CA 1
ATOM 731 C C . PRO A 1 88 ? -17.668 5.959 24.852 1.00 54.59 88 PRO A C 1
ATOM 733 O O . PRO A 1 88 ? -18.398 5.874 25.833 1.00 54.59 88 PRO A O 1
ATOM 736 N N . ALA A 1 89 ? -16.494 5.328 24.818 1.00 42.88 89 ALA A N 1
ATOM 737 C CA . ALA A 1 89 ? -15.876 4.830 26.050 1.00 42.88 89 ALA A CA 1
ATOM 738 C C . ALA A 1 89 ? -14.363 4.601 25.896 1.00 42.88 89 ALA A C 1
ATOM 740 O O . ALA A 1 89 ? -13.941 3.960 24.932 1.00 42.88 89 ALA A O 1
ATOM 741 N N . PRO A 1 90 ? -13.548 5.064 26.862 1.00 60.06 90 PRO A N 1
ATOM 742 C CA . PRO A 1 90 ? -12.151 4.695 26.987 1.00 60.06 90 PRO A CA 1
ATOM 743 C C . PRO A 1 90 ? -12.052 3.473 27.907 1.00 60.06 90 PRO A C 1
ATOM 745 O O . PRO A 1 90 ? -12.156 3.608 29.122 1.00 60.06 90 PRO A O 1
ATOM 748 N N . SER A 1 91 ? -11.908 2.264 27.368 1.00 44.38 91 SER A N 1
ATOM 749 C CA . SER A 1 91 ? -11.313 1.132 28.103 1.00 44.38 91 SER A CA 1
ATOM 750 C C . SER A 1 91 ? -11.197 -0.108 27.223 1.00 44.38 91 SER A C 1
ATOM 752 O O . SER A 1 91 ? -12.189 -0.623 26.729 1.00 44.38 91 SER A O 1
ATOM 754 N N . THR A 1 92 ? -9.950 -0.570 27.108 1.00 51.50 92 THR A N 1
ATOM 755 C CA . THR A 1 92 ? -9.492 -1.971 27.074 1.00 51.50 92 THR A CA 1
ATOM 756 C C . THR A 1 92 ? -10.233 -2.997 26.208 1.00 51.50 92 THR A C 1
ATOM 758 O O . THR A 1 92 ? -11.384 -3.337 26.442 1.00 51.50 92 THR A O 1
ATOM 761 N N . HIS A 1 93 ? -9.428 -3.620 25.338 1.00 43.78 93 HIS A N 1
ATOM 762 C CA . HIS A 1 93 ? -9.709 -4.686 24.371 1.00 43.78 93 HIS A CA 1
ATOM 763 C C . HIS A 1 93 ? -10.396 -4.237 23.080 1.00 43.78 93 HIS A C 1
ATOM 765 O O . HIS A 1 93 ? -11.582 -3.938 23.047 1.00 43.78 93 HIS A O 1
ATOM 771 N N . HIS A 1 94 ? -9.620 -4.252 21.991 1.00 47.28 94 HIS A N 1
ATOM 772 C CA . HIS A 1 94 ? -10.048 -3.856 20.653 1.00 47.28 94 HIS A CA 1
ATOM 773 C C . HIS A 1 94 ? -10.287 -5.092 19.763 1.00 47.28 94 HIS A C 1
ATOM 775 O O . HIS A 1 94 ? -9.355 -5.548 19.101 1.00 47.28 94 HIS A O 1
ATOM 781 N N . PRO A 1 95 ? -11.498 -5.677 19.694 1.00 49.59 95 PRO A N 1
ATOM 782 C CA . PRO A 1 95 ? -11.825 -6.640 18.661 1.00 49.59 95 PRO A CA 1
ATOM 783 C C . PRO A 1 95 ? -12.624 -5.917 17.5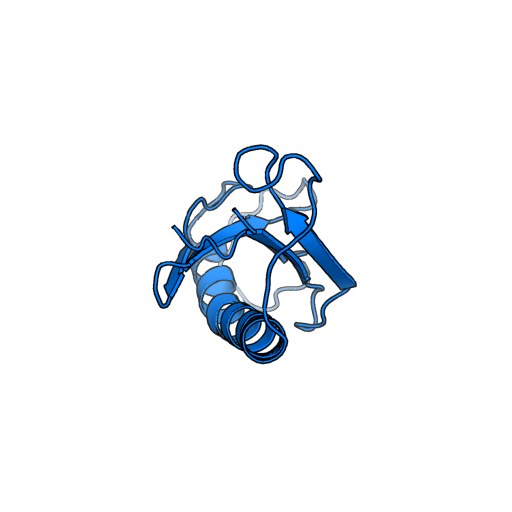78 1.00 49.59 95 PRO A C 1
ATOM 785 O O . PRO A 1 95 ? -13.824 -6.098 17.479 1.00 49.59 95 PRO A O 1
ATOM 788 N N . ASP A 1 96 ? -11.971 -5.085 16.771 1.00 47.25 96 ASP A N 1
ATOM 789 C CA . ASP A 1 96 ? -12.542 -4.703 15.477 1.00 47.25 96 ASP A CA 1
ATOM 790 C C . ASP A 1 96 ? -11.409 -4.530 14.482 1.00 47.25 96 ASP A C 1
ATOM 792 O O . ASP A 1 96 ? -10.744 -3.502 14.356 1.00 47.25 96 ASP A O 1
ATOM 796 N N . ARG A 1 97 ? -11.142 -5.668 13.859 1.00 52.41 97 ARG A N 1
ATOM 797 C CA . ARG A 1 97 ? -10.050 -5.945 12.956 1.00 52.41 97 ARG A CA 1
ATOM 798 C C . ARG A 1 97 ? -10.265 -5.177 11.641 1.00 52.41 97 ARG A C 1
ATOM 800 O O . ARG A 1 97 ? -11.004 -5.628 10.767 1.00 52.41 97 ARG A O 1
ATOM 807 N N . ASN A 1 98 ? -9.659 -3.994 11.524 1.00 57.75 98 ASN A N 1
ATOM 808 C CA . ASN A 1 98 ? -9.722 -3.163 10.318 1.00 57.75 98 ASN A CA 1
ATOM 809 C C . ASN A 1 98 ? -8.900 -3.806 9.190 1.00 57.75 98 ASN A C 1
ATOM 811 O O . ASN A 1 98 ? -7.760 -4.204 9.402 1.00 57.75 98 ASN A O 1
ATOM 815 N N . ILE A 1 99 ? -9.467 -3.883 7.984 1.00 58.88 99 ILE A N 1
ATOM 816 C CA . ILE A 1 99 ? -8.697 -4.200 6.773 1.00 58.88 99 ILE A CA 1
ATOM 817 C C . ILE A 1 99 ? -8.051 -2.895 6.298 1.00 58.88 99 ILE A C 1
ATOM 819 O O . ILE A 1 99 ? -8.757 -1.905 6.055 1.00 58.88 99 ILE A O 1
ATOM 823 N N . ILE A 1 100 ? -6.723 -2.897 6.183 1.00 67.00 100 ILE A N 1
ATOM 824 C CA . ILE A 1 100 ? -5.917 -1.746 5.771 1.00 67.00 100 ILE A CA 1
ATOM 825 C C . ILE A 1 100 ? -5.565 -1.936 4.297 1.00 67.00 100 ILE A C 1
ATOM 827 O O . ILE A 1 100 ? -4.867 -2.866 3.917 1.00 67.00 100 ILE A O 1
ATOM 831 N N . THR A 1 101 ? -6.077 -1.066 3.436 1.00 64.62 101 THR A N 1
ATOM 832 C CA . THR A 1 101 ? -5.697 -1.024 2.023 1.00 64.62 101 THR A CA 1
ATOM 833 C C . THR A 1 101 ? -4.655 0.067 1.851 1.00 64.62 101 THR A C 1
ATOM 835 O O . THR A 1 101 ? -4.965 1.246 2.006 1.00 64.62 101 THR A O 1
ATOM 838 N N . VAL A 1 102 ? -3.421 -0.304 1.534 1.00 66.75 102 VAL A N 1
ATOM 839 C CA . VAL A 1 102 ? -2.356 0.663 1.273 1.00 66.75 102 VAL A CA 1
ATOM 840 C C . VAL A 1 102 ? -2.190 0.784 -0.234 1.00 66.75 102 VAL A C 1
ATOM 842 O O . VAL A 1 102 ? -1.977 -0.197 -0.948 1.00 66.75 102 VAL A O 1
ATOM 845 N N . ILE A 1 103 ? -2.329 2.008 -0.728 1.00 64.06 103 ILE A N 1
ATOM 846 C CA . ILE A 1 103 ? -2.202 2.338 -2.137 1.00 64.06 103 ILE A CA 1
ATOM 847 C C . ILE A 1 103 ? -1.033 3.292 -2.315 1.00 64.06 103 ILE A C 1
ATOM 849 O O . ILE A 1 103 ? -0.977 4.363 -1.717 1.00 64.06 103 ILE A O 1
ATOM 853 N N . ASN A 1 104 ? -0.225 2.945 -3.302 1.00 58.38 104 ASN A N 1
ATOM 854 C CA . ASN A 1 104 ? 0.645 3.802 -4.078 1.00 58.38 104 ASN A CA 1
ATOM 855 C C . ASN A 1 104 ? 2.104 3.842 -3.625 1.00 58.38 104 ASN A C 1
ATOM 857 O O . ASN A 1 104 ? 2.461 4.080 -2.480 1.00 58.38 104 ASN A O 1
ATOM 861 N N . CYS A 1 105 ? 2.946 3.611 -4.620 1.00 53.59 105 CYS A N 1
ATOM 862 C CA . CYS A 1 105 ? 4.377 3.763 -4.572 1.00 53.59 105 CYS A CA 1
ATOM 863 C C . CYS A 1 105 ? 4.713 4.519 -5.863 1.00 53.59 105 CYS A C 1
ATOM 865 O O . CYS A 1 105 ? 4.940 3.921 -6.913 1.00 53.59 105 CYS A O 1
ATOM 867 N N . HIS A 1 106 ? 4.547 5.843 -5.838 1.00 58.12 106 HIS A N 1
ATOM 868 C CA . HIS A 1 106 ? 4.723 6.673 -7.027 1.00 58.12 106 HIS A CA 1
ATOM 869 C C . HIS A 1 106 ? 6.217 6.907 -7.284 1.00 58.12 106 HIS A C 1
ATOM 871 O O . HIS A 1 106 ? 6.859 7.657 -6.565 1.00 58.12 106 HIS A O 1
ATOM 877 N N . ARG A 1 107 ? 6.757 6.383 -8.387 1.00 49.38 107 ARG A N 1
ATOM 878 C CA . ARG A 1 107 ? 7.954 6.978 -9.006 1.00 49.38 107 ARG A CA 1
ATOM 879 C C . ARG A 1 107 ? 7.522 8.031 -10.023 1.00 49.38 107 ARG A C 1
ATOM 881 O O . ARG A 1 107 ? 6.859 7.686 -11.005 1.00 49.38 107 ARG A O 1
ATOM 888 N N . GLY A 1 108 ? 7.777 9.301 -9.710 1.00 45.41 108 GLY A N 1
ATOM 889 C CA . GLY A 1 108 ? 7.842 10.387 -10.694 1.00 45.41 108 GLY A CA 1
ATOM 890 C C . GLY A 1 108 ? 9.134 10.290 -11.476 1.00 45.41 108 GLY A C 1
ATOM 891 O O . GLY A 1 108 ? 10.156 9.981 -10.823 1.00 45.41 108 GLY A O 1
#

Radius of gyration: 15.51 Å; chains: 1; bounding box: 36×21×51 Å

Organism: Fusarium oxysporum (strain Fo5176) (NCBI:txid660025)

Sequence (108 aa):
MSYYFAIVGTQDNPLFEHEFGTSKQGGDGQSRFSDQVRHLNQFILHSSLDIAEEVQWSHGQMYLKCIDKFFNNYISCFRHRRQRQISPAPSTHHPDRNIITVINCHRG

Secondary structure (DSSP, 8-state):
-EEEEEEE-TTS-EEEEEEEE-TTTTSS------HHHHHHHHHHHHHHHHHHHHHHHH--SSEEEEEEEETTEEEEEEEE--S--------S------EEEEE-----